Protein AF-A0AB39XM40-F1 (afdb_monomer_lite)

Organism: NCBI:txid3239388

Foldseek 3Di:
DDDPLPFPVVLVVLLVVLLVLLVVLLVVLLVLLVVLLVLLVVVVVVPDDDPDDDDDDDDDDPPDPVVVLVVLSVVLNVLSVVLNVVSVVLSVVLVVLVVPLDGDRSPPDQPPDDPDRDPDDDDPSNVSSVVSSVSSNCSSVVSVVSVVVSVVSVVVSVVSD

Structure (mmCIF, N/CA/C/O backbone):
data_AF-A0AB39XM40-F1
#
_entry.id   AF-A0AB39XM40-F1
#
loop_
_atom_site.group_PDB
_atom_site.id
_atom_site.type_symbol
_atom_site.label_atom_id
_atom_site.label_alt_id
_atom_site.label_comp_id
_atom_site.label_asym_id
_atom_site.label_entity_id
_atom_site.label_seq_id
_atom_site.pdbx_PDB_ins_code
_atom_site.Cartn_x
_atom_site.Cartn_y
_atom_site.Cartn_z
_atom_site.occupancy
_atom_site.B_iso_or_equiv
_atom_site.auth_seq_id
_atom_site.auth_comp_id
_atom_site.auth_asym_id
_atom_site.auth_atom_id
_atom_site.pdbx_PDB_model_num
ATOM 1 N N . MET A 1 1 ? -21.440 -3.122 47.755 1.00 33.41 1 MET A N 1
ATOM 2 C CA . MET A 1 1 ? -20.108 -3.340 47.146 1.00 33.41 1 MET A CA 1
ATOM 3 C C . MET A 1 1 ? -20.052 -2.590 45.824 1.00 33.41 1 MET A C 1
ATOM 5 O O . MET A 1 1 ? -20.840 -2.896 44.939 1.00 33.41 1 MET A O 1
ATOM 9 N N . HIS A 1 2 ? -19.188 -1.581 45.708 1.00 27.28 2 HIS A N 1
ATOM 10 C CA . HIS A 1 2 ? -18.978 -0.843 44.461 1.00 27.28 2 HIS A CA 1
ATOM 11 C C . HIS A 1 2 ? -17.917 -1.562 43.626 1.00 27.28 2 HIS A C 1
ATOM 13 O O . HIS A 1 2 ? -16.743 -1.572 43.990 1.00 27.28 2 HIS A O 1
ATOM 19 N N . PHE A 1 3 ? -18.319 -2.180 42.517 1.00 33.34 3 PHE A N 1
ATOM 20 C CA . PHE A 1 3 ? -17.365 -2.685 41.535 1.00 33.34 3 PHE A CA 1
ATOM 21 C C . PHE A 1 3 ? -16.766 -1.493 40.784 1.00 33.34 3 PHE A C 1
ATOM 23 O O . PHE A 1 3 ? -17.484 -0.722 40.148 1.00 33.34 3 PHE A O 1
ATOM 30 N N . ARG A 1 4 ? -15.441 -1.324 40.876 1.00 31.80 4 ARG A N 1
ATOM 31 C CA . ARG A 1 4 ? -14.680 -0.405 40.021 1.00 31.80 4 ARG A CA 1
ATOM 32 C C . ARG A 1 4 ? -14.834 -0.882 38.575 1.00 31.80 4 ARG A C 1
ATOM 34 O O . ARG A 1 4 ? -14.211 -1.859 38.174 1.00 31.80 4 ARG A O 1
ATOM 41 N N . THR A 1 5 ? -15.650 -0.188 37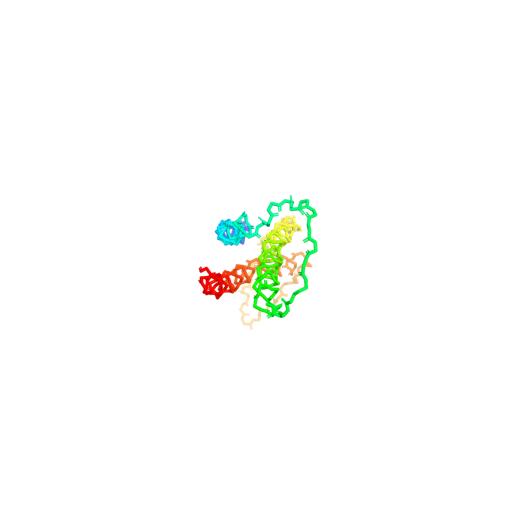.790 1.00 39.00 5 THR A N 1
ATOM 42 C CA . THR A 1 5 ? -15.700 -0.325 36.331 1.00 39.00 5 THR A CA 1
ATOM 43 C C . THR A 1 5 ? -14.340 0.056 35.751 1.00 39.00 5 THR A C 1
ATOM 45 O O . THR A 1 5 ? -14.027 1.240 35.609 1.00 39.00 5 THR A O 1
ATOM 48 N N . ILE A 1 6 ? -13.507 -0.941 35.445 1.00 39.56 6 ILE A N 1
ATOM 49 C CA . ILE A 1 6 ? -12.283 -0.742 34.669 1.00 39.56 6 ILE A CA 1
ATOM 50 C C . ILE A 1 6 ? -12.730 -0.319 33.268 1.00 39.56 6 ILE A C 1
ATOM 52 O O . ILE A 1 6 ? -13.414 -1.057 32.561 1.00 39.56 6 ILE A O 1
ATOM 56 N N . LYS A 1 7 ? -12.419 0.929 32.913 1.00 39.03 7 LYS A N 1
ATOM 57 C CA . LYS A 1 7 ? -12.774 1.538 31.630 1.00 39.03 7 LYS A CA 1
ATOM 58 C C . LYS A 1 7 ? -12.280 0.686 30.442 1.00 39.03 7 LYS A C 1
ATOM 60 O O . LYS A 1 7 ? -11.214 0.079 30.541 1.00 39.03 7 LYS A O 1
ATOM 65 N N . PRO A 1 8 ? -12.942 0.773 29.273 1.00 50.16 8 PRO A N 1
ATOM 66 C CA . PRO A 1 8 ? -12.514 0.196 27.984 1.00 50.16 8 PRO A CA 1
ATOM 67 C C . PRO A 1 8 ? -11.182 0.757 27.416 1.00 50.16 8 PRO A C 1
ATOM 69 O O . PRO A 1 8 ? -10.867 0.559 26.246 1.00 50.16 8 PRO A O 1
ATOM 72 N N . HIS A 1 9 ? -10.373 1.450 28.226 1.00 47.41 9 HIS A N 1
ATOM 73 C CA . HIS A 1 9 ? -9.170 2.178 27.803 1.00 47.41 9 HIS A CA 1
ATOM 74 C C . HIS A 1 9 ? -8.040 1.293 27.265 1.00 47.41 9 HIS A C 1
ATOM 76 O O . HIS A 1 9 ? -7.235 1.754 26.462 1.00 47.41 9 HIS A O 1
ATOM 82 N N . VAL A 1 10 ? -7.964 0.028 27.683 1.00 51.44 10 VAL A N 1
ATOM 83 C CA . VAL A 1 10 ? -6.869 -0.857 27.255 1.00 51.44 10 VAL A CA 1
ATOM 84 C C . VAL A 1 10 ? -7.042 -1.285 25.793 1.00 51.44 10 VAL A C 1
ATOM 86 O O . VAL A 1 10 ? -6.066 -1.287 25.046 1.00 51.44 10 VAL A O 1
ATOM 89 N N . MET A 1 11 ? -8.278 -1.556 25.346 1.00 53.25 11 MET A N 1
ATOM 90 C CA . MET A 1 11 ? -8.535 -1.840 23.927 1.00 53.25 11 MET A CA 1
ATOM 91 C C . MET A 1 11 ? -8.307 -0.599 23.058 1.00 53.25 11 MET A C 1
ATOM 93 O O . MET A 1 11 ? -7.693 -0.720 22.000 1.00 53.25 11 MET A O 1
ATOM 97 N N . SER A 1 12 ? -8.699 0.598 23.524 1.00 60.66 12 SER A N 1
ATOM 98 C CA . SER A 1 12 ? -8.460 1.833 22.763 1.00 60.66 12 SER A CA 1
ATOM 99 C C . SER A 1 12 ? -6.976 2.161 22.609 1.00 60.66 12 SER A C 1
ATOM 101 O O . SER A 1 12 ? -6.580 2.640 21.555 1.00 60.66 12 SER A O 1
ATOM 103 N N . ALA A 1 13 ? -6.147 1.888 23.622 1.00 64.50 13 ALA A N 1
ATOM 104 C CA . ALA A 1 13 ? -4.713 2.160 23.551 1.00 64.50 13 ALA A CA 1
ATOM 105 C C . ALA A 1 13 ? -4.004 1.260 22.526 1.00 64.50 13 ALA A C 1
ATOM 107 O O . ALA A 1 13 ? -3.303 1.767 21.658 1.00 64.50 13 ALA A O 1
ATOM 108 N N . SER A 1 14 ? -4.235 -0.059 22.574 1.00 68.06 14 SER A N 1
ATOM 109 C CA . SER A 1 14 ? -3.581 -0.996 21.645 1.00 68.06 14 SER A CA 1
ATOM 110 C C . SER A 1 14 ? -3.979 -0.773 20.183 1.00 68.06 14 SER A C 1
ATOM 112 O O . SER A 1 14 ? -3.121 -0.775 19.303 1.00 68.06 14 SER A O 1
ATOM 114 N N . ALA A 1 15 ? -5.261 -0.510 19.921 1.00 70.19 15 ALA A N 1
ATOM 115 C CA . ALA A 1 15 ? -5.747 -0.228 18.577 1.00 70.19 15 ALA A CA 1
ATOM 116 C C . ALA A 1 15 ? -5.224 1.116 18.046 1.00 70.19 15 ALA A C 1
ATOM 118 O O . ALA A 1 15 ? -4.850 1.203 16.877 1.00 70.19 15 ALA A O 1
ATOM 119 N N . GLN A 1 16 ? -5.112 2.134 18.908 1.00 77.69 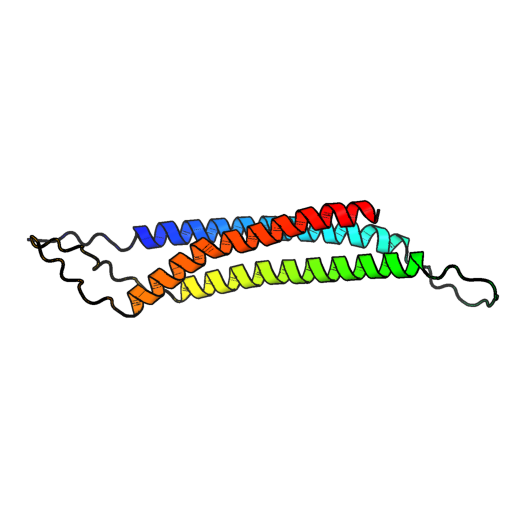16 GLN A N 1
ATOM 120 C CA . GLN A 1 16 ? -4.507 3.414 18.544 1.00 77.69 16 GLN A CA 1
ATOM 121 C C . GLN A 1 16 ? -3.023 3.258 18.185 1.00 77.69 16 GLN A C 1
ATOM 123 O O . GLN A 1 16 ? -2.586 3.823 17.187 1.00 77.69 16 GLN A O 1
ATOM 128 N N . THR A 1 17 ? -2.265 2.461 18.948 1.00 83.06 17 THR A N 1
ATOM 129 C CA . THR A 1 17 ? -0.857 2.154 18.642 1.00 83.06 17 THR A CA 1
ATOM 130 C C . THR A 1 17 ? -0.707 1.388 17.326 1.00 83.06 17 THR A C 1
ATOM 132 O O . THR A 1 17 ? 0.189 1.684 16.538 1.00 83.06 17 THR A O 1
ATOM 135 N N . ASN A 1 18 ? -1.592 0.426 17.049 1.00 84.62 18 ASN A N 1
ATOM 136 C CA . ASN A 1 18 ? -1.575 -0.310 15.783 1.00 84.62 18 ASN A CA 1
ATOM 137 C C . ASN A 1 18 ? -1.902 0.599 14.591 1.00 84.62 18 ASN A C 1
ATOM 139 O O . ASN A 1 18 ? -1.280 0.478 13.538 1.00 84.62 18 ASN A O 1
ATOM 143 N N . LEU A 1 19 ? -2.848 1.528 14.757 1.00 86.19 19 LEU A N 1
ATOM 144 C CA . LEU A 1 19 ? -3.200 2.490 13.717 1.00 86.19 19 LEU A CA 1
ATOM 145 C C . LEU A 1 19 ? -2.061 3.482 13.450 1.00 86.19 19 LEU A C 1
ATOM 147 O O . LEU A 1 19 ? -1.744 3.719 12.289 1.00 86.19 19 LEU A O 1
ATOM 151 N N . SER A 1 20 ? -1.413 4.017 14.490 1.00 87.81 20 SER A N 1
ATOM 152 C CA . SER A 1 20 ? -0.251 4.899 14.311 1.00 87.81 20 SER A CA 1
ATOM 153 C C . SER A 1 20 ? 0.919 4.168 13.653 1.00 87.81 20 SER A C 1
ATOM 155 O O . SER A 1 20 ? 1.542 4.695 12.738 1.00 87.81 20 SER A O 1
ATOM 157 N N . PHE A 1 21 ? 1.173 2.918 14.050 1.00 91.56 21 PHE A N 1
ATOM 158 C CA . PHE A 1 21 ? 2.191 2.093 13.403 1.00 91.56 21 PHE A CA 1
ATOM 159 C C . PHE A 1 21 ? 1.880 1.857 11.917 1.00 91.56 21 PHE A C 1
ATOM 161 O O . PHE A 1 21 ? 2.767 1.951 11.071 1.00 91.56 21 PHE A O 1
ATOM 168 N N . LEU A 1 22 ? 0.612 1.603 11.578 1.00 92.19 22 LEU A N 1
ATOM 169 C CA . LEU A 1 22 ? 0.174 1.482 10.189 1.00 92.19 22 LEU A CA 1
ATOM 170 C C . LEU A 1 22 ? 0.386 2.785 9.402 1.00 92.19 22 LEU A C 1
ATOM 172 O O . LEU A 1 22 ? 0.819 2.731 8.254 1.00 92.19 22 LEU A O 1
ATOM 176 N N . GLU A 1 23 ? 0.102 3.946 9.994 1.00 93.81 23 GLU A N 1
ATOM 177 C CA . GLU A 1 23 ? 0.348 5.248 9.359 1.00 93.81 23 GLU A CA 1
ATOM 178 C C . GLU A 1 23 ? 1.828 5.459 9.030 1.00 93.81 23 GLU A C 1
ATOM 180 O O . GLU A 1 23 ? 2.151 5.911 7.928 1.00 93.81 23 GLU A O 1
ATOM 185 N N . ASP A 1 24 ? 2.721 5.101 9.952 1.00 94.81 24 ASP A N 1
ATOM 186 C CA . ASP A 1 24 ? 4.163 5.212 9.743 1.00 94.81 24 ASP A CA 1
ATOM 187 C C . ASP A 1 24 ? 4.658 4.247 8.658 1.00 94.81 24 ASP A C 1
ATOM 189 O O . ASP A 1 24 ? 5.428 4.651 7.783 1.00 94.81 24 ASP A O 1
ATOM 193 N N . LEU A 1 25 ? 4.157 3.006 8.638 1.00 94.00 25 LEU A N 1
ATOM 194 C CA . LEU A 1 25 ? 4.458 2.045 7.572 1.00 94.00 25 LEU A CA 1
ATOM 195 C C . LEU A 1 25 ? 3.998 2.540 6.200 1.00 94.00 25 LEU A C 1
ATOM 197 O O . LEU A 1 25 ? 4.740 2.443 5.225 1.00 94.00 25 LEU A O 1
ATOM 201 N N . VAL A 1 26 ? 2.789 3.093 6.112 1.00 95.00 26 VAL A N 1
ATOM 202 C CA . VAL A 1 26 ? 2.254 3.629 4.855 1.00 95.00 26 VAL A CA 1
ATOM 203 C C . VAL A 1 26 ? 3.067 4.839 4.405 1.00 95.00 26 VAL A C 1
ATOM 205 O O . VAL A 1 26 ? 3.361 4.961 3.219 1.00 95.00 26 VAL A O 1
ATOM 208 N N . ARG A 1 27 ? 3.497 5.709 5.328 1.00 95.00 27 ARG A N 1
ATOM 209 C CA . ARG A 1 27 ? 4.394 6.830 5.004 1.00 95.00 27 ARG A CA 1
ATOM 210 C C . ARG A 1 27 ? 5.724 6.333 4.432 1.00 95.00 27 ARG A C 1
ATOM 212 O O . ARG A 1 27 ? 6.173 6.862 3.417 1.00 95.00 27 ARG A O 1
ATOM 219 N N . ALA A 1 28 ? 6.320 5.310 5.044 1.00 94.06 28 ALA A N 1
ATOM 220 C CA . ALA A 1 28 ? 7.549 4.695 4.551 1.00 94.06 28 ALA A CA 1
ATOM 221 C C . ALA A 1 28 ? 7.355 4.069 3.158 1.00 94.06 28 ALA A C 1
ATOM 223 O O . ALA A 1 28 ? 8.161 4.315 2.262 1.00 94.06 28 ALA A O 1
ATOM 224 N N . ALA A 1 29 ? 6.257 3.335 2.949 1.00 93.12 29 ALA A N 1
ATOM 225 C CA . ALA A 1 29 ? 5.916 2.737 1.660 1.00 93.12 29 ALA A CA 1
ATOM 226 C C . ALA A 1 29 ? 5.769 3.788 0.557 1.00 93.12 29 ALA A C 1
ATOM 228 O O . ALA A 1 29 ? 6.430 3.680 -0.471 1.00 93.12 29 ALA A O 1
ATOM 229 N N . ARG A 1 30 ? 5.005 4.857 0.807 1.00 93.94 30 ARG A N 1
ATOM 230 C CA . ARG A 1 30 ? 4.839 5.970 -0.140 1.00 93.94 30 ARG A CA 1
ATOM 231 C C . ARG A 1 30 ? 6.162 6.621 -0.516 1.00 93.94 30 ARG A C 1
ATOM 233 O O . ARG A 1 30 ? 6.425 6.854 -1.690 1.00 93.94 30 ARG A O 1
ATOM 240 N N . SER A 1 31 ? 7.010 6.893 0.478 1.00 95.38 31 SER A N 1
ATOM 241 C CA . SER A 1 31 ? 8.330 7.476 0.227 1.00 95.38 31 SER A CA 1
ATOM 242 C C . SER A 1 31 ? 9.189 6.568 -0.652 1.00 95.38 31 SER A C 1
ATOM 244 O O . SER A 1 31 ? 9.890 7.059 -1.533 1.00 95.38 31 SER A O 1
ATOM 246 N N . ARG A 1 32 ? 9.132 5.252 -0.426 1.00 93.25 32 ARG A N 1
ATOM 247 C CA . ARG A 1 32 ? 9.890 4.268 -1.201 1.00 93.25 32 ARG A CA 1
ATOM 248 C C . ARG A 1 32 ? 9.361 4.133 -2.629 1.00 93.25 32 ARG A C 1
ATOM 250 O O . ARG A 1 32 ? 10.147 4.171 -3.568 1.00 93.25 32 ARG A O 1
ATOM 257 N N . PHE A 1 33 ? 8.043 4.043 -2.805 1.00 93.00 33 PHE A N 1
ATOM 258 C CA . PHE A 1 33 ? 7.417 3.985 -4.128 1.00 93.00 33 PHE A CA 1
ATOM 259 C C . PHE A 1 33 ? 7.695 5.246 -4.945 1.00 93.00 33 PHE A C 1
ATOM 261 O O . PHE A 1 33 ? 8.046 5.136 -6.114 1.00 93.00 33 PHE A O 1
ATOM 268 N N . SER A 1 34 ? 7.622 6.429 -4.325 1.00 92.56 34 SER A N 1
ATOM 269 C CA . SER A 1 34 ? 7.984 7.691 -4.982 1.00 92.56 34 SER A CA 1
ATOM 270 C C . SER A 1 34 ? 9.432 7.673 -5.467 1.00 92.56 34 SER A C 1
ATOM 272 O O . SER A 1 34 ? 9.681 7.965 -6.629 1.00 92.56 34 SER A O 1
ATOM 274 N N . ALA A 1 35 ? 10.379 7.258 -4.618 1.00 92.62 35 ALA A N 1
ATOM 275 C CA . ALA A 1 35 ? 11.787 7.185 -5.003 1.00 92.62 35 ALA A CA 1
ATOM 276 C C . ALA A 1 35 ? 12.032 6.209 -6.170 1.00 92.62 35 ALA A C 1
ATOM 278 O O . ALA A 1 35 ? 12.884 6.460 -7.021 1.00 92.62 35 ALA A O 1
ATOM 279 N N . LEU A 1 36 ? 11.291 5.099 -6.226 1.00 91.31 36 LEU A N 1
ATOM 280 C CA . LEU A 1 36 ? 11.355 4.151 -7.339 1.00 91.31 36 LEU A CA 1
ATOM 281 C C . LEU A 1 36 ? 10.769 4.722 -8.633 1.00 91.31 36 LEU A C 1
ATOM 283 O O . LEU A 1 36 ? 11.358 4.549 -9.698 1.00 91.31 36 LEU A O 1
ATOM 287 N N . LEU A 1 37 ? 9.642 5.429 -8.543 1.00 91.12 37 LEU A N 1
ATOM 288 C CA . LEU A 1 37 ? 9.038 6.119 -9.682 1.00 91.12 37 LEU A CA 1
ATOM 289 C C . LEU A 1 37 ? 9.971 7.198 -10.242 1.00 91.12 37 LEU A C 1
ATOM 291 O O . LEU A 1 37 ? 10.148 7.274 -11.456 1.00 91.12 37 LEU A O 1
ATOM 295 N N . ASP A 1 38 ? 10.629 7.969 -9.376 1.00 89.31 38 ASP A N 1
ATOM 296 C CA . ASP A 1 38 ? 11.596 8.990 -9.792 1.00 89.31 38 ASP A CA 1
ATOM 297 C C . ASP A 1 38 ? 12.769 8.366 -10.572 1.00 89.31 38 ASP A C 1
ATOM 299 O O . ASP A 1 38 ? 13.167 8.871 -11.625 1.00 89.31 38 ASP A O 1
ATOM 303 N N . ARG A 1 39 ? 13.271 7.207 -10.117 1.00 87.56 39 ARG A N 1
ATOM 304 C CA . ARG A 1 39 ? 14.329 6.442 -10.807 1.00 87.56 39 ARG A CA 1
ATOM 305 C C . ARG A 1 39 ? 13.903 5.884 -12.163 1.00 87.56 39 ARG A C 1
ATOM 307 O O . ARG A 1 39 ? 14.760 5.708 -13.025 1.00 87.56 39 ARG A O 1
ATOM 314 N N . LEU A 1 40 ? 12.618 5.585 -12.351 1.00 85.00 40 LEU A N 1
ATOM 315 C CA . LEU A 1 40 ? 12.058 5.130 -13.629 1.00 85.00 40 LEU A CA 1
ATOM 316 C C . LEU A 1 40 ? 11.771 6.300 -14.586 1.00 85.00 40 LEU A C 1
ATOM 318 O O . LEU A 1 40 ? 11.877 6.144 -15.804 1.00 85.00 40 LEU A O 1
ATOM 322 N N . ALA A 1 41 ? 11.470 7.487 -14.056 1.00 78.62 41 ALA A N 1
ATOM 323 C CA . ALA A 1 41 ? 11.247 8.695 -14.848 1.00 78.62 41 ALA A CA 1
ATOM 324 C C . ALA A 1 41 ? 12.550 9.264 -15.450 1.00 78.62 41 ALA A C 1
ATOM 326 O O . ALA A 1 41 ? 12.548 9.783 -16.572 1.00 78.62 41 ALA A O 1
ATOM 327 N N . GLU A 1 42 ? 13.677 9.141 -14.741 1.00 67.44 42 GLU A N 1
ATOM 328 C CA . GLU A 1 42 ? 14.991 9.627 -15.186 1.00 67.44 42 GLU A CA 1
ATOM 329 C C . GLU A 1 42 ? 15.469 9.029 -16.539 1.00 67.44 42 GLU A C 1
ATOM 331 O O . GLU A 1 42 ? 15.873 9.800 -17.422 1.00 67.44 42 GLU A O 1
ATOM 336 N N . PRO A 1 43 ? 15.381 7.704 -16.790 1.00 58.16 43 PRO A N 1
ATOM 337 C CA . PRO A 1 43 ? 15.683 7.126 -18.100 1.00 58.16 43 PRO A CA 1
ATOM 338 C C . PRO A 1 43 ? 14.621 7.452 -19.166 1.00 58.16 43 PRO A C 1
ATOM 340 O O . PRO A 1 43 ? 14.987 7.662 -20.328 1.00 58.16 43 PRO A O 1
ATOM 343 N N . GLN A 1 44 ? 13.335 7.597 -18.807 1.00 54.88 44 GLN A N 1
ATOM 344 C CA . GLN A 1 44 ? 12.290 8.022 -19.754 1.00 54.88 44 GLN A CA 1
ATOM 345 C C . GLN A 1 44 ? 12.590 9.406 -20.353 1.00 54.88 44 GLN A C 1
ATOM 347 O O . GLN A 1 44 ? 12.525 9.572 -21.574 1.00 54.88 44 GLN A O 1
ATOM 352 N N . ALA A 1 45 ? 13.029 10.369 -19.536 1.00 53.50 45 ALA A N 1
ATOM 353 C CA . ALA A 1 45 ? 13.378 11.718 -19.989 1.00 53.50 45 ALA A CA 1
ATOM 354 C C . ALA A 1 45 ? 14.584 11.759 -20.950 1.00 53.50 45 ALA A C 1
ATOM 356 O O . ALA A 1 45 ? 14.649 12.625 -21.824 1.00 53.50 45 ALA A O 1
ATOM 357 N N . ARG A 1 46 ? 15.529 10.813 -20.833 1.00 51.75 46 ARG A N 1
ATOM 358 C CA . ARG A 1 46 ? 16.669 10.675 -21.764 1.00 51.75 46 ARG A CA 1
ATOM 359 C C . ARG A 1 46 ? 16.318 9.916 -23.042 1.00 51.75 46 ARG A C 1
ATOM 361 O O . ARG A 1 46 ? 16.989 10.091 -24.057 1.00 51.75 46 ARG A O 1
ATOM 368 N N . SER A 1 47 ? 15.288 9.075 -22.994 1.00 50.38 47 SER A N 1
ATOM 369 C CA . SER A 1 47 ? 14.850 8.247 -24.120 1.00 50.38 47 SER A CA 1
ATOM 370 C C . SER A 1 47 ? 13.820 8.920 -25.036 1.00 50.38 47 SER A C 1
ATOM 372 O O . SER A 1 47 ? 13.568 8.399 -26.123 1.00 50.38 47 SER A O 1
ATOM 374 N N . LEU A 1 48 ? 13.280 10.089 -24.659 1.00 44.31 48 LEU A N 1
ATOM 375 C CA . LEU A 1 48 ? 12.385 10.868 -25.516 1.00 44.31 48 LEU A CA 1
ATOM 376 C C . LEU A 1 48 ? 13.149 11.336 -26.772 1.00 44.31 48 LEU A C 1
ATOM 378 O O . LEU A 1 48 ? 14.047 12.182 -26.669 1.00 44.31 48 LEU A O 1
ATOM 382 N N . PRO A 1 49 ? 12.821 10.847 -27.981 1.00 43.66 49 PRO A N 1
ATOM 383 C CA . PRO A 1 49 ? 13.348 11.461 -29.180 1.00 43.66 49 PRO A CA 1
ATOM 384 C C . PRO A 1 49 ? 12.712 12.850 -29.276 1.00 43.66 49 PRO A C 1
ATOM 386 O O . PRO A 1 49 ? 11.487 12.985 -29.276 1.00 43.66 49 PRO A O 1
ATOM 389 N N . LYS A 1 50 ? 13.548 13.891 -29.384 1.00 45.09 50 LYS A N 1
ATOM 390 C CA . LYS A 1 50 ? 13.152 15.183 -29.973 1.00 45.09 50 LYS A CA 1
ATOM 391 C C . LYS A 1 50 ? 12.220 14.917 -31.165 1.00 45.09 50 LYS A C 1
ATOM 393 O O . LYS A 1 50 ? 12.532 14.004 -31.935 1.00 45.09 50 LYS A O 1
ATOM 398 N N . PRO A 1 51 ? 11.141 15.693 -31.376 1.00 45.84 51 PRO A N 1
ATOM 399 C CA . PRO A 1 51 ? 10.303 15.512 -32.552 1.00 45.84 51 PRO A CA 1
ATOM 400 C C . PRO A 1 51 ? 11.166 15.770 -33.794 1.00 45.84 51 PRO A C 1
ATOM 402 O O . PRO A 1 51 ? 11.501 16.908 -34.119 1.00 45.84 51 PRO A O 1
ATOM 405 N N . LEU A 1 52 ? 11.596 14.691 -34.447 1.00 44.84 52 LEU A N 1
ATOM 406 C CA . LEU A 1 52 ? 12.291 14.743 -35.721 1.00 44.84 52 LEU A CA 1
ATOM 407 C C . LEU A 1 52 ? 11.220 14.945 -36.783 1.00 44.84 52 LEU A C 1
ATOM 409 O O . LEU A 1 52 ? 10.533 14.009 -37.190 1.00 44.84 52 LEU A O 1
ATOM 413 N N . GLY A 1 53 ? 11.086 16.202 -37.201 1.00 43.41 53 GLY A N 1
ATOM 414 C CA . GLY A 1 53 ? 10.537 16.520 -38.507 1.00 43.41 53 GLY A CA 1
ATOM 415 C C . GLY A 1 53 ? 11.225 15.660 -39.569 1.00 43.41 53 GLY A C 1
ATOM 416 O O . GLY A 1 53 ? 12.444 15.511 -39.559 1.00 43.41 53 GLY A O 1
ATOM 417 N N . GLU A 1 54 ? 10.396 15.049 -40.410 1.00 49.66 54 GLU A N 1
ATOM 418 C CA . GLU A 1 54 ? 10.688 14.448 -41.712 1.00 49.66 54 GLU A CA 1
ATOM 419 C C . GLU A 1 54 ? 12.146 14.059 -42.016 1.00 49.66 54 GLU A C 1
ATOM 421 O O . GLU A 1 54 ? 12.973 14.902 -42.357 1.00 49.66 54 GLU A O 1
ATOM 426 N N . ARG A 1 55 ? 12.403 12.748 -42.132 1.00 42.50 55 ARG A N 1
ATOM 427 C CA . ARG A 1 55 ? 12.902 12.166 -43.395 1.00 42.50 55 ARG A CA 1
ATOM 428 C C . ARG A 1 55 ? 12.919 10.638 -43.365 1.00 42.50 55 ARG A C 1
ATOM 430 O O . ARG A 1 55 ? 13.477 10.009 -42.474 1.00 42.50 55 ARG A O 1
ATOM 437 N N . ARG A 1 56 ? 12.316 10.063 -44.409 1.00 54.25 56 ARG A N 1
ATOM 438 C CA . ARG A 1 56 ? 12.411 8.655 -44.816 1.00 54.25 56 ARG A CA 1
ATOM 439 C C . ARG A 1 56 ? 13.875 8.210 -44.931 1.00 54.25 56 ARG A C 1
ATOM 441 O O . ARG A 1 56 ? 14.630 8.853 -45.652 1.00 54.25 56 ARG A O 1
ATOM 448 N N . SER A 1 57 ? 14.208 7.036 -44.397 1.00 39.88 57 SER A N 1
ATOM 449 C CA . SER A 1 57 ? 15.020 6.049 -45.119 1.00 39.88 57 SER A CA 1
ATOM 450 C C . SER A 1 57 ? 14.847 4.659 -44.508 1.00 39.88 57 SER A C 1
ATOM 452 O O . SER A 1 57 ? 14.843 4.479 -43.295 1.00 39.88 57 SER A O 1
ATOM 454 N N . ARG A 1 58 ? 14.663 3.699 -45.404 1.00 57.56 58 ARG A N 1
ATOM 455 C CA . ARG A 1 58 ? 14.513 2.260 -45.216 1.00 57.56 58 ARG A CA 1
ATOM 456 C C . ARG A 1 58 ? 15.884 1.665 -44.877 1.00 57.56 58 ARG A C 1
ATOM 458 O O . ARG A 1 58 ? 16.773 1.828 -45.698 1.00 57.56 58 ARG A O 1
ATOM 465 N N . ASP A 1 59 ? 16.047 1.018 -43.719 1.00 36.72 59 ASP A N 1
ATOM 466 C CA . ASP A 1 59 ? 16.656 -0.322 -43.620 1.00 36.72 59 ASP A CA 1
ATOM 467 C C . ASP A 1 59 ? 16.749 -0.882 -42.183 1.00 36.72 59 ASP A C 1
ATOM 469 O O . ASP A 1 59 ? 17.149 -0.202 -41.244 1.00 36.72 59 ASP A O 1
ATOM 473 N N . ILE A 1 60 ? 16.385 -2.168 -42.094 1.00 43.62 60 ILE A N 1
ATOM 474 C CA . ILE A 1 60 ? 16.866 -3.241 -41.202 1.00 43.62 60 ILE A CA 1
ATOM 475 C C . ILE A 1 60 ? 16.680 -3.057 -39.676 1.00 43.62 60 ILE A C 1
ATOM 477 O O . ILE A 1 60 ? 17.486 -2.455 -38.979 1.00 43.62 60 ILE A O 1
ATOM 481 N N . ASN A 1 61 ? 15.616 -3.691 -39.161 1.00 51.16 61 ASN A N 1
ATOM 482 C CA . ASN A 1 61 ? 15.394 -4.158 -37.780 1.00 51.16 61 ASN A CA 1
ATOM 483 C C . ASN A 1 61 ? 16.381 -3.693 -36.678 1.00 51.16 61 ASN A C 1
ATOM 485 O O . ASN A 1 61 ? 17.375 -4.369 -36.415 1.00 51.16 61 ASN A O 1
ATOM 489 N N . PRO A 1 62 ? 15.995 -2.683 -35.874 1.00 45.44 62 PRO A N 1
ATOM 490 C CA . PRO A 1 62 ? 16.504 -2.484 -34.516 1.00 45.44 62 PRO A CA 1
ATOM 491 C C . PRO A 1 62 ? 15.403 -2.690 -33.446 1.00 45.44 62 PRO A C 1
ATOM 493 O O . PRO A 1 62 ? 15.466 -2.136 -32.349 1.00 45.44 62 PRO A O 1
ATOM 496 N N . GLY A 1 63 ? 14.349 -3.448 -33.778 1.00 44.88 63 GLY A N 1
ATOM 497 C CA . GLY A 1 63 ? 13.020 -3.310 -33.173 1.00 44.88 63 GLY A CA 1
ATOM 498 C C . GLY A 1 63 ? 12.737 -3.972 -31.819 1.00 44.88 63 GLY A C 1
ATOM 499 O O . GLY A 1 63 ? 11.763 -3.568 -31.198 1.00 44.88 63 GLY A O 1
ATOM 500 N N . SER A 1 64 ? 13.514 -4.936 -31.309 1.00 52.66 64 SER A N 1
ATOM 501 C CA . SER A 1 64 ? 13.046 -5.720 -30.142 1.00 52.66 64 SER A CA 1
ATOM 502 C C . SER A 1 64 ? 13.496 -5.200 -28.771 1.00 52.66 64 SER A C 1
ATOM 504 O O . SER A 1 64 ? 12.702 -5.198 -27.835 1.00 52.66 64 SER A O 1
ATOM 506 N N . ARG A 1 65 ? 14.737 -4.713 -28.618 1.00 52.44 65 ARG A N 1
ATOM 507 C CA . ARG A 1 65 ? 15.262 -4.333 -27.287 1.00 52.44 65 ARG A CA 1
ATOM 508 C C . ARG A 1 65 ? 14.740 -2.997 -26.760 1.00 52.44 65 ARG A C 1
ATOM 510 O O . ARG A 1 65 ? 14.443 -2.898 -25.578 1.00 52.44 65 ARG A O 1
ATOM 517 N N . LYS A 1 66 ? 14.609 -1.978 -27.616 1.00 53.19 66 LYS A N 1
ATOM 518 C CA . LYS A 1 66 ? 14.143 -0.644 -27.186 1.00 53.19 66 LYS A CA 1
ATOM 519 C C . LYS A 1 66 ? 12.650 -0.620 -26.846 1.00 53.19 66 LYS A C 1
ATOM 521 O O . LYS A 1 66 ? 12.274 0.031 -25.881 1.00 53.19 66 LYS A O 1
ATOM 526 N N . HIS A 1 67 ? 11.829 -1.370 -27.587 1.00 56.09 67 HIS A N 1
ATOM 527 C CA . HIS A 1 67 ? 10.408 -1.536 -27.265 1.00 56.09 67 HIS A CA 1
ATOM 528 C C . HIS A 1 67 ? 10.203 -2.396 -26.008 1.00 56.09 67 HIS A C 1
ATOM 530 O O . HIS A 1 67 ? 9.313 -2.100 -25.223 1.00 56.09 67 HIS A O 1
ATOM 536 N N . GLY A 1 68 ? 11.056 -3.405 -25.774 1.00 64.19 68 GLY A N 1
ATOM 537 C CA . GLY A 1 68 ? 11.010 -4.215 -24.551 1.00 64.19 68 GLY A CA 1
ATOM 538 C C . GLY A 1 68 ? 11.376 -3.435 -23.283 1.00 64.19 68 GLY A C 1
ATOM 539 O O . GLY A 1 68 ? 10.708 -3.591 -22.269 1.00 64.19 68 GLY A O 1
ATOM 540 N N . LEU A 1 69 ? 12.391 -2.564 -23.345 1.00 71.25 69 LEU A N 1
ATOM 541 C CA . LEU A 1 69 ? 12.805 -1.752 -22.194 1.00 71.25 69 LEU A CA 1
ATOM 542 C C . LEU A 1 69 ? 11.760 -0.683 -21.839 1.00 71.25 69 LEU A C 1
ATOM 544 O O . LEU A 1 69 ? 11.413 -0.543 -20.674 1.00 71.25 69 LEU A O 1
ATOM 548 N N . ALA A 1 70 ? 11.215 0.018 -22.843 1.00 72.19 70 ALA A N 1
ATOM 549 C CA . ALA A 1 70 ? 10.137 0.985 -22.631 1.00 72.19 70 ALA A CA 1
ATOM 550 C C . ALA A 1 70 ? 8.882 0.322 -22.035 1.00 72.19 70 ALA A C 1
ATOM 552 O O . ALA A 1 70 ? 8.338 0.833 -21.060 1.00 72.19 70 ALA A O 1
ATOM 553 N N . GLY A 1 71 ? 8.490 -0.851 -22.553 1.00 78.12 71 GLY A N 1
ATOM 554 C CA . GLY A 1 71 ? 7.387 -1.635 -21.991 1.00 78.12 71 GLY A CA 1
ATOM 555 C C . GLY A 1 71 ? 7.645 -2.073 -20.546 1.00 78.12 71 GLY A C 1
ATOM 556 O O . GLY A 1 71 ? 6.781 -1.902 -19.695 1.00 78.12 71 GLY A O 1
ATOM 557 N N . ALA A 1 72 ? 8.858 -2.538 -20.225 1.00 82.00 72 ALA A N 1
ATOM 558 C CA . ALA A 1 72 ? 9.217 -2.918 -18.856 1.00 82.00 72 ALA A CA 1
ATOM 559 C C . ALA A 1 72 ? 9.177 -1.726 -17.879 1.00 82.00 72 ALA A C 1
ATOM 561 O O . ALA A 1 72 ? 8.722 -1.868 -16.745 1.00 82.00 72 ALA A O 1
ATOM 562 N N . THR A 1 73 ? 9.614 -0.535 -18.305 1.00 85.00 73 THR A N 1
ATOM 563 C CA . THR A 1 73 ? 9.506 0.695 -17.502 1.00 85.00 73 THR A CA 1
ATOM 564 C C . THR A 1 73 ? 8.045 1.093 -17.258 1.00 85.00 73 THR A C 1
ATOM 566 O O . THR A 1 73 ? 7.695 1.482 -16.141 1.00 85.00 73 THR A O 1
ATOM 569 N N . GLU A 1 74 ? 7.186 0.987 -18.276 1.00 85.88 74 GLU A N 1
ATOM 570 C CA . GLU A 1 74 ? 5.746 1.253 -18.159 1.00 85.88 74 GLU A CA 1
ATOM 571 C C . GLU A 1 74 ? 5.065 0.265 -17.203 1.00 85.88 74 GLU A C 1
ATOM 573 O O . GLU A 1 74 ? 4.326 0.690 -16.311 1.00 85.88 74 GLU A O 1
ATOM 578 N N . ASP A 1 75 ? 5.383 -1.027 -17.311 1.00 88.88 75 ASP A N 1
ATOM 579 C CA . ASP A 1 75 ? 4.854 -2.075 -16.434 1.00 88.88 75 ASP A CA 1
ATOM 580 C C . ASP A 1 75 ? 5.266 -1.854 -14.972 1.00 88.88 75 ASP A C 1
ATOM 582 O O . ASP A 1 75 ? 4.421 -1.887 -14.075 1.00 88.88 75 ASP A O 1
ATOM 586 N N . LEU A 1 76 ? 6.543 -1.556 -14.704 1.00 90.50 76 LEU A N 1
ATOM 587 C CA . LEU A 1 76 ? 7.012 -1.257 -13.345 1.00 90.50 76 LEU A CA 1
ATOM 588 C C . LEU A 1 76 ? 6.351 0.003 -12.772 1.00 90.50 76 LEU A C 1
ATOM 590 O O . LEU A 1 76 ? 5.980 0.027 -11.597 1.00 90.50 76 LEU A O 1
ATOM 594 N N . THR A 1 77 ? 6.144 1.028 -13.600 1.00 91.19 77 THR A N 1
ATOM 595 C CA . THR A 1 77 ? 5.416 2.245 -13.209 1.00 91.19 77 THR A CA 1
ATOM 596 C C . THR A 1 77 ? 3.960 1.921 -12.851 1.00 91.19 77 THR A C 1
ATOM 598 O O . THR A 1 77 ? 3.450 2.374 -11.821 1.00 91.19 77 THR A O 1
ATOM 601 N N . ALA A 1 78 ? 3.286 1.090 -13.650 1.00 92.81 78 ALA A N 1
ATOM 602 C CA . ALA A 1 78 ? 1.927 0.632 -13.366 1.00 92.81 78 ALA A CA 1
ATOM 603 C C . ALA A 1 78 ? 1.857 -0.188 -12.065 1.00 92.81 78 ALA A C 1
ATOM 605 O O . ALA A 1 78 ? 0.968 0.026 -11.241 1.00 92.81 78 ALA A O 1
ATOM 606 N N . ILE A 1 79 ? 2.822 -1.078 -11.824 1.00 92.94 79 ILE A N 1
ATOM 607 C CA . ILE A 1 79 ? 2.883 -1.870 -10.589 1.00 92.94 79 ILE A CA 1
ATOM 608 C C . ILE A 1 79 ? 3.055 -0.956 -9.370 1.00 92.94 79 ILE A C 1
ATOM 610 O O . ILE A 1 79 ? 2.282 -1.056 -8.416 1.00 92.94 79 ILE A O 1
ATOM 614 N N . LEU A 1 80 ? 4.015 -0.027 -9.402 1.00 92.81 80 LEU A N 1
ATOM 615 C CA . LEU A 1 80 ? 4.280 0.886 -8.285 1.00 92.81 80 LEU A CA 1
ATOM 616 C C . LEU A 1 80 ? 3.088 1.802 -7.986 1.00 92.81 80 LEU A C 1
ATOM 618 O O . LEU A 1 80 ? 2.758 2.015 -6.820 1.00 92.81 80 LEU A O 1
ATOM 622 N N . THR A 1 81 ? 2.401 2.300 -9.016 1.00 93.38 81 THR A N 1
ATOM 623 C CA . THR A 1 81 ? 1.190 3.121 -8.836 1.00 93.38 81 THR A CA 1
ATOM 624 C C . THR A 1 81 ? 0.034 2.327 -8.225 1.00 93.38 81 THR A C 1
ATOM 626 O O . THR A 1 81 ? -0.669 2.837 -7.348 1.00 93.38 81 THR A O 1
ATOM 629 N N . VAL A 1 82 ? -0.149 1.060 -8.615 1.00 95.94 82 VAL A N 1
ATOM 630 C CA . VAL A 1 82 ? -1.134 0.169 -7.982 1.00 95.94 82 VAL A CA 1
ATOM 631 C C . VAL A 1 82 ? -0.766 -0.099 -6.523 1.00 95.94 82 VAL A C 1
ATOM 633 O O . VAL A 1 82 ? -1.631 -0.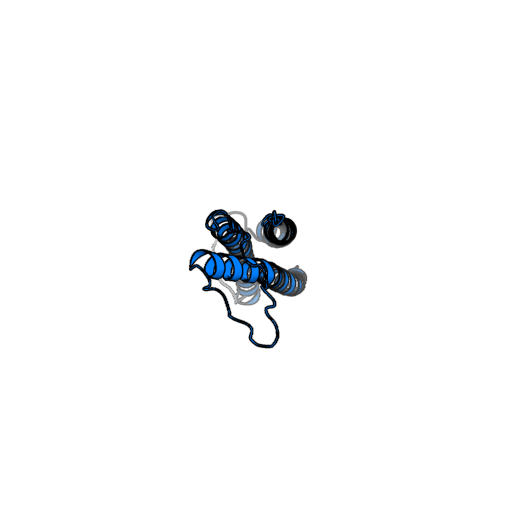002 -5.653 1.00 95.94 82 VAL A O 1
ATOM 636 N N . MET A 1 83 ? 0.504 -0.377 -6.225 1.00 95.62 83 MET A N 1
ATOM 637 C CA . MET A 1 83 ? 0.966 -0.612 -4.854 1.00 95.62 83 MET A CA 1
ATOM 638 C C . MET A 1 83 ? 0.786 0.621 -3.957 1.00 95.62 83 MET A C 1
ATOM 640 O O . MET A 1 83 ? 0.322 0.482 -2.822 1.00 95.62 83 MET A O 1
ATOM 644 N N . ASP A 1 84 ? 1.079 1.821 -4.467 1.00 94.31 84 ASP A N 1
ATOM 645 C CA . ASP A 1 84 ? 0.854 3.087 -3.757 1.00 94.31 84 ASP A CA 1
ATOM 646 C C . ASP A 1 84 ? -0.630 3.305 -3.424 1.00 94.31 84 ASP A C 1
ATOM 648 O O . ASP A 1 84 ? -1.008 3.635 -2.290 1.00 94.31 84 ASP A O 1
ATOM 652 N N . ARG A 1 85 ? -1.505 3.020 -4.391 1.00 95.25 85 ARG A N 1
ATOM 653 C CA . ARG A 1 85 ? -2.950 3.059 -4.177 1.00 95.25 85 ARG A CA 1
ATOM 654 C C . ARG A 1 85 ? -3.390 2.041 -3.123 1.00 95.25 85 ARG A C 1
ATOM 656 O O . ARG A 1 85 ? -4.150 2.400 -2.223 1.00 95.25 85 ARG A O 1
ATOM 663 N N . MET A 1 86 ? -2.890 0.807 -3.192 1.00 95.88 86 MET A N 1
ATOM 664 C CA . MET A 1 86 ? -3.233 -0.261 -2.246 1.00 95.88 86 MET A CA 1
ATOM 665 C C . MET A 1 86 ? -2.864 0.103 -0.806 1.00 95.88 86 MET A C 1
ATOM 667 O O . MET A 1 86 ? -3.691 -0.064 0.091 1.00 95.88 86 MET A O 1
ATOM 671 N N . VAL A 1 87 ? -1.666 0.650 -0.553 1.00 94.62 87 VAL A N 1
ATOM 672 C CA . VAL A 1 87 ? -1.299 1.079 0.813 1.00 94.62 87 VAL A CA 1
ATOM 673 C C . VAL A 1 87 ? -2.190 2.223 1.311 1.00 94.62 87 VAL A C 1
ATOM 675 O O . VAL A 1 87 ? -2.530 2.270 2.495 1.00 94.62 87 VAL A O 1
ATOM 678 N N . GLY A 1 88 ? -2.625 3.114 0.413 1.00 92.06 88 GLY A N 1
ATOM 679 C CA . GLY A 1 88 ? -3.583 4.175 0.724 1.00 92.06 88 GLY A CA 1
ATOM 680 C C . GLY A 1 88 ? -4.971 3.646 1.099 1.00 92.06 88 GLY A C 1
ATOM 681 O O . GLY A 1 88 ? -5.542 4.074 2.104 1.00 92.06 88 GLY A O 1
ATOM 682 N N . GLU A 1 89 ? -5.497 2.696 0.326 1.00 94.94 89 GLU A N 1
ATOM 683 C CA . GLU A 1 89 ? -6.800 2.067 0.571 1.00 94.94 89 GLU A CA 1
ATOM 684 C C . GLU A 1 89 ? -6.800 1.254 1.875 1.00 94.94 89 GLU A C 1
ATOM 686 O O . GLU A 1 89 ? -7.728 1.386 2.674 1.00 94.94 89 GLU A O 1
ATOM 691 N N . LEU A 1 90 ? -5.725 0.510 2.162 1.00 93.19 90 LEU A N 1
ATOM 692 C CA . LEU A 1 90 ? -5.569 -0.227 3.422 1.00 93.19 90 LEU A CA 1
ATOM 693 C C . LEU A 1 90 ? -5.592 0.697 4.647 1.00 93.19 90 LEU A C 1
ATOM 695 O O . LEU A 1 90 ? -6.206 0.366 5.670 1.00 93.19 90 LEU A O 1
ATOM 699 N N . LEU A 1 91 ? -4.946 1.865 4.557 1.00 93.19 91 LEU A N 1
ATOM 700 C CA . LEU A 1 91 ? -4.977 2.859 5.627 1.00 93.19 91 LEU A CA 1
ATOM 701 C C . LEU A 1 91 ? -6.373 3.462 5.794 1.00 93.19 91 LEU A C 1
ATOM 703 O O . LEU A 1 91 ? -6.861 3.582 6.920 1.00 93.19 91 LEU A O 1
ATOM 707 N N . LEU A 1 92 ? -7.014 3.842 4.687 1.00 92.31 92 LEU A N 1
ATOM 708 C CA . LEU A 1 92 ? -8.350 4.430 4.700 1.00 92.31 92 LEU A CA 1
ATOM 709 C C . LEU A 1 92 ? -9.371 3.470 5.313 1.00 92.31 92 LEU A C 1
ATOM 711 O O . LEU A 1 92 ? -10.111 3.853 6.220 1.00 92.31 92 LEU A O 1
ATOM 715 N N . GLU A 1 93 ? -9.370 2.215 4.873 1.00 89.75 93 GLU A N 1
ATOM 716 C CA . GLU A 1 93 ? -10.269 1.187 5.385 1.00 89.75 93 GLU A CA 1
ATOM 717 C C . GLU A 1 93 ? -10.024 0.909 6.873 1.00 89.75 93 GLU A C 1
ATOM 719 O O . GLU A 1 93 ? -10.972 0.734 7.642 1.00 89.75 93 GLU A O 1
ATOM 724 N N . SER A 1 94 ? -8.762 0.926 7.308 1.00 86.56 94 SER A N 1
ATOM 725 C CA . SER A 1 94 ? -8.396 0.766 8.718 1.00 86.56 94 SER A CA 1
ATOM 726 C C . SER A 1 94 ? -8.910 1.925 9.577 1.00 86.56 94 SER A C 1
ATOM 728 O O . SER A 1 94 ? -9.485 1.693 10.642 1.00 86.56 94 SER A O 1
ATOM 730 N N . LYS A 1 95 ? -8.793 3.170 9.093 1.00 87.25 95 LYS A N 1
ATOM 731 C CA . LYS A 1 95 ? -9.339 4.363 9.763 1.00 87.25 95 LYS A CA 1
ATOM 732 C C . LYS A 1 95 ? -10.862 4.339 9.842 1.00 87.25 95 LYS A C 1
ATOM 734 O O . LYS A 1 95 ? -11.417 4.620 10.900 1.00 87.25 95 LYS A O 1
ATOM 739 N N . GLN A 1 96 ? -11.537 3.985 8.749 1.00 85.50 96 GLN A N 1
ATOM 740 C CA . GLN A 1 96 ? -12.998 3.876 8.711 1.00 85.50 96 GLN A CA 1
ATOM 741 C C . GLN A 1 96 ? -13.502 2.757 9.627 1.00 85.50 96 GLN A C 1
ATOM 743 O O . GLN A 1 96 ? -14.438 2.964 10.396 1.00 85.50 96 GLN A O 1
ATOM 748 N N . SER A 1 97 ? -12.84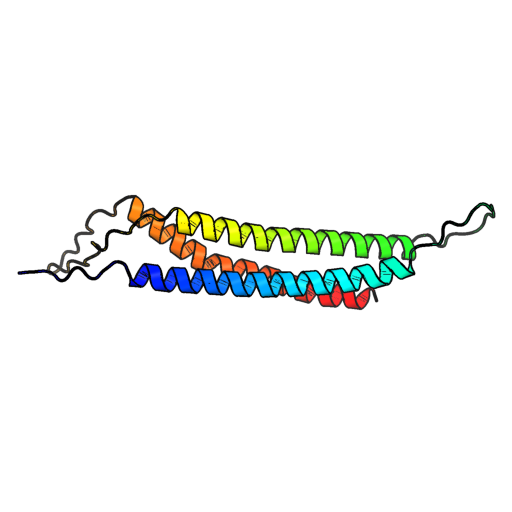0 1.596 9.599 1.00 80.69 97 SER A N 1
ATOM 749 C CA . SER A 1 97 ? -13.148 0.474 10.488 1.00 80.69 97 SER A CA 1
ATOM 750 C C . SER A 1 97 ? -13.013 0.899 11.947 1.00 80.69 97 SER A C 1
ATOM 752 O O . SER A 1 97 ? -13.925 0.659 12.733 1.00 80.69 97 SER A O 1
ATOM 754 N N . TRP A 1 98 ? -11.934 1.602 12.299 1.00 78.69 98 TRP A N 1
ATOM 755 C CA . TRP A 1 98 ? -11.738 2.130 13.647 1.00 78.69 98 TRP A CA 1
ATOM 756 C C . TRP A 1 98 ? -12.811 3.147 14.050 1.00 78.69 98 TRP A C 1
ATOM 758 O O . TRP A 1 98 ? -13.404 3.015 15.116 1.00 78.69 98 TRP A O 1
ATOM 768 N N . ALA A 1 99 ? -13.130 4.107 13.179 1.00 75.38 99 ALA A N 1
ATOM 769 C CA . ALA A 1 99 ? -14.165 5.109 13.433 1.00 75.38 99 ALA A CA 1
ATOM 770 C C . ALA A 1 99 ? -15.573 4.499 13.584 1.00 75.38 99 ALA A C 1
ATOM 772 O O . ALA A 1 99 ? -16.415 5.057 14.285 1.00 75.38 99 ALA A O 1
ATOM 773 N N . SER A 1 100 ? -15.829 3.349 12.949 1.00 70.88 100 SER A N 1
ATOM 774 C CA . SER A 1 100 ? -17.101 2.623 13.059 1.00 70.88 100 SER A CA 1
ATOM 775 C C . SER A 1 100 ? -17.286 1.901 14.401 1.00 70.88 100 SER A C 1
ATOM 777 O O . SER A 1 100 ? -18.413 1.561 14.773 1.00 70.88 100 SER A O 1
ATOM 779 N N . VAL A 1 101 ? -16.201 1.674 15.154 1.00 66.12 101 VAL A N 1
ATOM 780 C CA . VAL A 1 101 ? -16.270 1.092 16.497 1.00 66.12 101 VAL A CA 1
ATOM 781 C C . VAL A 1 101 ? -16.744 2.172 17.469 1.00 66.12 101 VAL A C 1
ATOM 783 O O . VAL A 1 101 ? -15.987 3.043 17.887 1.00 66.12 101 VAL A O 1
ATOM 786 N N . GLY A 1 102 ? -18.026 2.115 17.840 1.00 55.88 102 GLY A N 1
ATOM 787 C CA . GLY A 1 102 ? -18.583 2.945 18.911 1.00 55.88 102 GLY A CA 1
ATOM 788 C C . GLY A 1 102 ? -17.977 2.633 20.290 1.00 55.88 102 GLY A C 1
ATOM 789 O O . GLY A 1 102 ? -17.146 1.739 20.445 1.00 55.88 102 GLY A O 1
ATOM 790 N N . TYR A 1 103 ? -18.426 3.343 21.331 1.00 50.00 103 TYR A N 1
ATOM 791 C CA . TYR A 1 103 ? -17.971 3.118 22.711 1.00 50.00 103 TYR A CA 1
ATOM 792 C C . TYR A 1 103 ? -18.170 1.650 23.140 1.00 50.00 103 TYR A C 1
ATOM 794 O O . TYR A 1 103 ? -19.299 1.187 23.318 1.00 50.00 103 TYR A O 1
ATOM 802 N N . VAL A 1 104 ? -17.068 0.919 23.333 1.00 51.41 104 VAL A N 1
ATOM 803 C CA . VAL A 1 104 ? -17.087 -0.458 23.845 1.00 51.41 104 VAL A CA 1
ATOM 804 C C . VAL A 1 104 ? -17.529 -0.426 25.308 1.00 51.41 104 VAL A C 1
ATOM 806 O O . VAL A 1 104 ? -16.908 0.230 26.146 1.00 51.41 104 VAL A O 1
ATOM 809 N N . SER A 1 105 ? -18.615 -1.124 25.642 1.00 41.88 105 SER A N 1
ATOM 810 C CA . SER A 1 105 ? -19.036 -1.278 27.035 1.00 41.88 105 SER A CA 1
ATOM 811 C C . SER A 1 105 ? -18.019 -2.169 27.748 1.00 41.88 105 SER A C 1
ATOM 813 O O . SER A 1 105 ? -17.894 -3.347 27.434 1.00 41.88 105 SER A O 1
ATOM 815 N N . GLY A 1 106 ? -17.296 -1.624 28.731 1.00 44.88 106 GLY A N 1
ATOM 816 C CA . GLY A 1 106 ? -16.293 -2.342 29.538 1.00 44.88 106 GLY A CA 1
ATOM 817 C C . GLY A 1 106 ? -16.846 -3.469 30.429 1.00 44.88 106 GLY A C 1
ATOM 818 O O . GLY A 1 106 ? -16.187 -3.883 31.378 1.00 44.88 106 GLY A O 1
ATOM 819 N N . ASN A 1 107 ? -18.046 -3.983 30.156 1.00 40.47 107 ASN A N 1
ATOM 820 C CA . ASN A 1 107 ? -18.724 -4.989 30.973 1.00 40.47 107 ASN A CA 1
ATOM 821 C C . ASN A 1 107 ? -18.221 -6.424 30.742 1.00 40.47 107 ASN A C 1
ATOM 823 O O . ASN A 1 107 ? -18.882 -7.376 31.152 1.00 40.47 107 ASN A O 1
ATOM 827 N N . VAL A 1 108 ? -17.025 -6.613 30.177 1.00 46.53 108 VAL A N 1
ATOM 828 C CA . VAL A 1 108 ? -16.338 -7.912 30.217 1.00 46.53 108 VAL A CA 1
ATOM 829 C C . VAL A 1 108 ? -15.643 -8.056 31.572 1.00 46.53 108 VAL A C 1
ATOM 831 O O . VAL A 1 108 ? -14.421 -8.080 31.681 1.00 46.53 108 VAL A O 1
ATOM 834 N N . HIS A 1 109 ? -16.430 -8.163 32.642 1.00 43.81 109 HIS A N 1
ATOM 835 C CA . HIS A 1 109 ? -15.930 -8.866 33.814 1.00 43.81 109 HIS A CA 1
ATOM 836 C C . HIS A 1 109 ? -15.958 -10.353 33.448 1.00 43.81 109 HIS A C 1
ATOM 838 O O . HIS A 1 109 ? -17.026 -10.918 33.212 1.00 43.81 109 HIS A O 1
ATOM 844 N N . LYS A 1 110 ? -14.794 -11.013 33.407 1.00 42.03 110 LYS A N 1
ATOM 845 C CA . LYS A 1 110 ? -14.744 -12.455 33.678 1.00 42.03 110 LYS A CA 1
ATOM 846 C C . LYS A 1 110 ? -15.307 -12.624 35.087 1.00 42.03 110 LYS A C 1
ATOM 848 O O . LYS A 1 110 ? -14.575 -12.477 36.061 1.00 42.03 110 LYS A O 1
ATOM 853 N N . VAL A 1 111 ? -16.606 -12.864 35.214 1.00 40.44 111 VAL A N 1
ATOM 854 C CA . VAL A 1 111 ? -17.175 -13.194 36.515 1.00 40.44 111 VAL A CA 1
ATOM 855 C C . VAL A 1 111 ? -16.856 -14.662 36.763 1.00 40.44 111 VAL A C 1
ATOM 857 O O . VAL A 1 111 ? -17.532 -15.560 36.268 1.00 40.44 111 VAL A O 1
ATOM 860 N N . ALA A 1 112 ? -15.754 -14.908 37.468 1.00 37.44 112 ALA A N 1
ATOM 861 C CA . ALA A 1 112 ? -15.427 -16.227 37.979 1.00 37.44 112 ALA A CA 1
ATOM 862 C C . ALA A 1 112 ? -16.346 -16.524 39.172 1.00 37.44 112 ALA A C 1
ATOM 864 O O . ALA A 1 112 ? -15.981 -16.298 40.321 1.00 37.44 112 ALA A O 1
ATOM 865 N N . PHE A 1 113 ? -17.553 -17.020 38.903 1.00 40.22 113 PHE A N 1
ATOM 866 C CA . PHE A 1 113 ? -18.271 -17.804 39.902 1.00 40.22 113 PHE A CA 1
ATOM 867 C C . PHE A 1 113 ? -17.702 -19.223 39.872 1.00 40.22 113 PHE A C 1
ATOM 869 O O . PHE A 1 113 ? -17.466 -19.781 38.798 1.00 40.22 113 PHE A O 1
ATOM 876 N N . GLY A 1 114 ? -17.411 -19.775 41.050 1.00 38.97 114 GLY A N 1
ATOM 877 C CA . GLY A 1 114 ? -16.776 -21.081 41.212 1.00 38.97 114 GLY A CA 1
ATOM 878 C C . GLY A 1 114 ? -17.300 -22.144 40.236 1.00 38.97 114 GLY A C 1
ATOM 879 O O . GLY A 1 114 ? -18.500 -22.295 40.038 1.00 38.97 114 GLY A O 1
ATOM 880 N N . ARG A 1 115 ? -16.358 -22.865 39.613 1.00 42.91 115 ARG A N 1
ATOM 881 C CA . ARG A 1 115 ? -16.513 -24.069 38.766 1.00 42.91 115 ARG A CA 1
ATOM 882 C C . ARG A 1 115 ? -17.515 -24.052 37.594 1.00 42.91 115 ARG A C 1
ATOM 884 O O . ARG A 1 115 ? -17.543 -25.034 36.857 1.00 42.91 115 ARG A O 1
ATOM 891 N N . ARG A 1 116 ? -18.261 -22.977 37.321 1.00 38.34 116 ARG A N 1
ATOM 892 C CA . ARG A 1 116 ? -19.111 -22.869 36.119 1.00 38.34 116 ARG A CA 1
ATOM 893 C C . ARG A 1 116 ? -19.016 -21.471 35.515 1.00 38.34 116 ARG A C 1
ATOM 895 O O . ARG A 1 116 ? -19.644 -20.528 35.982 1.00 38.34 116 ARG A O 1
ATOM 902 N N . GLY A 1 117 ? -18.215 -21.346 34.457 1.00 43.41 117 GLY A N 1
ATOM 903 C CA . GLY A 1 117 ? -18.122 -20.116 33.677 1.00 43.41 117 GLY A CA 1
ATOM 904 C C . GLY A 1 117 ? -19.396 -19.897 32.866 1.00 43.41 117 GLY A C 1
ATOM 905 O O . GLY A 1 117 ? -19.600 -20.556 31.851 1.00 43.41 117 GLY A O 1
ATOM 906 N N . LEU A 1 118 ? -20.247 -18.969 33.300 1.00 41.88 11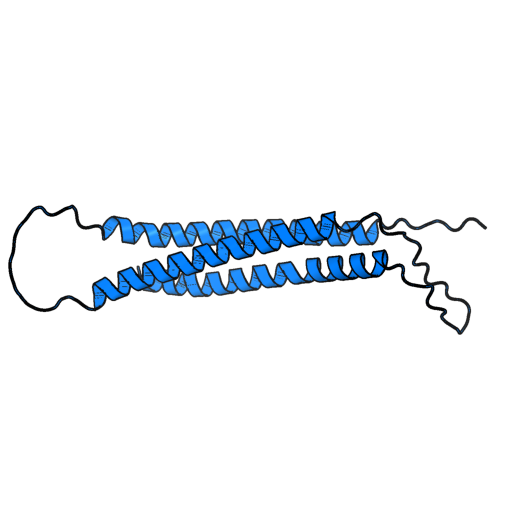8 LEU A N 1
ATOM 907 C CA . LEU A 1 118 ? -21.317 -18.432 32.464 1.00 41.88 118 LEU A CA 1
ATOM 908 C C . LEU A 1 118 ? -20.727 -17.323 31.588 1.00 41.88 118 LEU A C 1
ATOM 910 O O . LEU A 1 118 ? -20.347 -16.258 32.072 1.00 41.88 118 LEU A O 1
ATOM 914 N N . LEU A 1 119 ? -20.627 -17.596 30.286 1.00 46.28 119 LEU A N 1
ATOM 915 C CA . LEU A 1 119 ? -20.330 -16.599 29.262 1.00 46.28 119 LEU A CA 1
ATOM 916 C C . LEU A 1 119 ? -21.519 -15.631 29.187 1.00 46.28 119 LEU A C 1
ATOM 918 O O . LEU A 1 119 ? -22.508 -15.906 28.512 1.00 46.28 119 LEU A O 1
ATOM 922 N N . GLY A 1 120 ? -21.441 -14.515 29.917 1.00 42.00 120 GLY A N 1
ATOM 923 C CA . GLY A 1 120 ? -22.380 -13.404 29.769 1.00 42.00 120 GLY A CA 1
ATOM 924 C C . GLY A 1 120 ? -22.463 -12.979 28.300 1.00 42.00 120 GLY A C 1
ATOM 925 O O . GLY A 1 120 ? -21.436 -12.872 27.628 1.00 42.00 120 GLY A O 1
ATOM 926 N N . GLY A 1 121 ? -23.689 -12.815 27.795 1.00 42.66 121 GLY A N 1
ATOM 927 C CA . GLY A 1 121 ? -23.978 -12.610 26.376 1.00 42.66 121 GLY A CA 1
ATOM 928 C C . GLY A 1 121 ? -23.136 -11.495 25.755 1.00 42.66 121 GLY A C 1
ATOM 929 O O . GLY A 1 121 ? -23.206 -10.344 26.183 1.00 42.66 121 GLY A O 1
ATOM 930 N N . ARG A 1 122 ? -22.349 -11.846 24.731 1.00 51.59 122 ARG A N 1
ATOM 931 C CA . ARG A 1 122 ? -21.596 -10.886 23.914 1.00 51.59 122 ARG A CA 1
ATOM 932 C C . ARG A 1 122 ? -22.601 -9.987 23.197 1.00 51.59 122 ARG A C 1
ATOM 934 O O . ARG A 1 122 ? -23.408 -10.491 22.414 1.00 51.59 122 ARG A O 1
ATOM 941 N N . LYS A 1 123 ? -22.579 -8.672 23.438 1.00 55.72 123 LYS A N 1
ATOM 942 C CA . LYS A 1 123 ? -23.381 -7.753 22.621 1.00 55.72 123 LYS A CA 1
ATOM 943 C C . LYS A 1 123 ? -22.787 -7.727 21.212 1.00 55.72 123 LYS A C 1
ATOM 945 O O . LYS A 1 123 ? -21.579 -7.861 21.035 1.00 55.72 123 LYS A O 1
ATOM 950 N N . ARG A 1 124 ? -23.628 -7.530 20.192 1.00 53.88 124 ARG A N 1
ATOM 951 C CA . ARG A 1 124 ? -23.208 -7.441 18.778 1.00 53.88 124 ARG A CA 1
ATOM 952 C C . ARG A 1 124 ? -22.055 -6.444 18.565 1.00 53.88 124 ARG A C 1
ATOM 954 O O . ARG A 1 124 ? -21.149 -6.728 17.791 1.00 53.88 124 ARG A O 1
ATOM 961 N N . ASN A 1 125 ? -22.061 -5.343 19.319 1.00 57.25 125 ASN A N 1
ATOM 962 C CA . ASN A 1 125 ? -21.034 -4.298 19.276 1.00 57.25 125 ASN A CA 1
ATOM 963 C C . ASN A 1 125 ? -19.660 -4.771 19.793 1.00 57.25 125 ASN A C 1
ATOM 965 O O . ASN A 1 125 ? -18.631 -4.256 19.363 1.00 57.25 125 ASN A O 1
ATOM 969 N N . ASP A 1 126 ? -19.625 -5.771 20.678 1.00 59.56 126 ASP A N 1
ATOM 970 C CA . ASP A 1 126 ? -18.375 -6.315 21.219 1.00 59.56 126 ASP A CA 1
ATOM 971 C C . ASP A 1 126 ? -17.697 -7.238 20.195 1.00 59.56 126 ASP A C 1
ATOM 973 O O . ASP A 1 126 ? -16.477 -7.232 20.053 1.00 59.56 126 ASP A O 1
ATOM 977 N N . LEU A 1 127 ? -18.486 -8.002 19.426 1.00 64.75 127 LEU A N 1
ATOM 978 C CA . LEU A 1 127 ? -17.971 -8.843 18.338 1.00 64.75 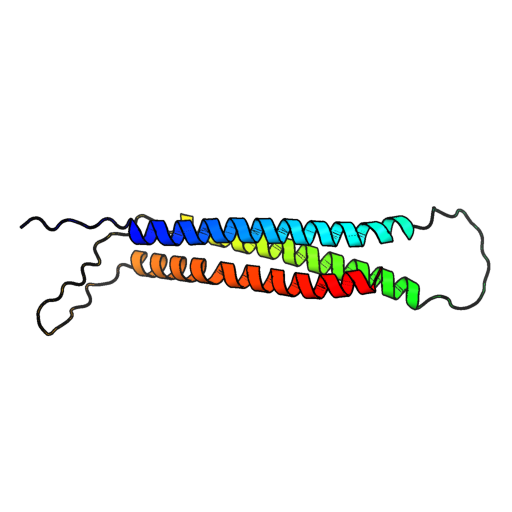127 LEU A CA 1
ATOM 979 C C . LEU A 1 127 ? -17.404 -8.000 17.189 1.00 64.75 127 LEU A C 1
ATOM 981 O O . LEU A 1 127 ? -16.346 -8.336 16.660 1.00 64.75 127 LEU A O 1
ATOM 985 N N . SER A 1 128 ? -18.070 -6.897 16.826 1.00 66.62 128 SER A N 1
ATOM 986 C CA . SER A 1 128 ? -17.563 -5.979 15.799 1.00 66.62 128 SER A CA 1
ATOM 987 C C . SER A 1 128 ? -16.283 -5.273 16.242 1.00 66.62 128 SER A C 1
ATOM 989 O O . SER A 1 128 ? -15.354 -5.168 15.450 1.00 66.62 128 SER A O 1
ATOM 991 N N . ALA A 1 129 ? -16.187 -4.852 17.508 1.00 68.50 129 ALA A N 1
ATOM 992 C CA . ALA A 1 129 ? -14.977 -4.223 18.038 1.00 68.50 129 ALA A CA 1
ATOM 993 C C . ALA A 1 129 ? -13.768 -5.175 18.022 1.00 68.50 129 ALA A C 1
ATOM 995 O O . ALA A 1 129 ? -12.678 -4.780 17.616 1.00 68.50 129 ALA A O 1
ATOM 996 N N . VAL A 1 130 ? -13.965 -6.442 18.406 1.00 73.19 130 VAL A N 1
ATOM 997 C CA . VAL A 1 130 ? -12.908 -7.469 18.348 1.00 73.19 130 VAL A CA 1
ATOM 998 C C . VAL A 1 130 ? -12.491 -7.761 16.905 1.00 73.19 130 VAL A C 1
ATOM 1000 O O . VAL A 1 130 ? -11.302 -7.895 16.633 1.00 73.19 130 VAL A O 1
ATOM 1003 N N . ALA A 1 131 ? -13.444 -7.828 15.970 1.00 76.44 131 ALA A N 1
ATOM 1004 C CA . ALA A 1 131 ? -13.135 -8.032 14.556 1.00 76.44 131 ALA A CA 1
ATOM 1005 C C . ALA A 1 131 ? -12.323 -6.866 13.965 1.00 76.44 131 ALA A C 1
ATOM 1007 O O . ALA A 1 131 ? -11.384 -7.100 13.206 1.00 76.44 131 ALA A O 1
ATOM 1008 N N . VAL A 1 132 ? -12.646 -5.623 14.339 1.00 76.06 132 VAL A N 1
ATOM 1009 C CA . VAL A 1 132 ? -11.885 -4.438 13.916 1.00 76.06 132 VAL A CA 1
ATOM 1010 C C . VAL A 1 132 ? -10.485 -4.412 14.536 1.00 76.06 132 VAL A C 1
ATOM 1012 O O . VAL A 1 132 ? -9.531 -4.147 13.809 1.00 76.06 132 VAL A O 1
ATOM 1015 N N . ASP A 1 133 ? -10.329 -4.732 15.827 1.00 77.06 133 ASP A N 1
ATOM 1016 C CA . ASP A 1 133 ? -9.002 -4.820 16.467 1.00 77.06 133 ASP A CA 1
ATOM 1017 C C . ASP A 1 133 ? -8.121 -5.874 15.783 1.00 77.06 133 ASP A C 1
ATOM 1019 O O . ASP A 1 133 ? -6.975 -5.605 15.425 1.00 77.06 133 ASP A O 1
ATOM 1023 N N . GLU A 1 134 ? -8.671 -7.059 15.518 1.00 80.69 134 GLU A N 1
ATOM 1024 C CA . GLU A 1 134 ? -7.942 -8.121 14.822 1.00 80.69 134 GLU A CA 1
ATOM 1025 C C . GLU A 1 134 ? -7.566 -7.714 13.392 1.00 80.69 134 GLU A C 1
ATOM 1027 O O . GLU A 1 134 ? -6.469 -8.019 12.920 1.00 80.69 134 GLU A O 1
ATOM 1032 N N . ARG A 1 135 ? -8.443 -6.979 12.700 1.00 83.81 135 ARG A N 1
ATOM 1033 C CA . ARG A 1 135 ? -8.142 -6.441 11.372 1.00 83.81 135 ARG A CA 1
ATOM 1034 C C . ARG A 1 135 ? -6.998 -5.430 11.427 1.00 83.81 135 ARG A C 1
ATOM 1036 O O . ARG A 1 135 ? -6.038 -5.582 10.678 1.00 83.81 135 ARG A O 1
ATOM 1043 N N . LEU A 1 136 ? -7.050 -4.473 12.356 1.00 83.75 136 LEU A N 1
ATOM 1044 C CA . LEU A 1 136 ? -5.995 -3.475 12.574 1.00 83.75 136 LEU A CA 1
ATOM 1045 C C . LEU A 1 136 ? -4.645 -4.106 12.924 1.00 83.75 136 LEU A C 1
ATOM 1047 O O . LEU A 1 136 ? -3.610 -3.584 12.529 1.00 83.75 136 LEU A O 1
ATOM 1051 N N . ARG A 1 137 ? -4.635 -5.247 13.619 1.00 83.75 137 ARG A N 1
ATOM 1052 C CA . ARG A 1 137 ? -3.402 -6.006 13.894 1.00 83.75 137 ARG A CA 1
ATOM 1053 C C . ARG A 1 137 ? -2.812 -6.674 12.655 1.00 83.75 137 ARG A C 1
ATOM 1055 O O . ARG A 1 137 ? -1.605 -6.903 12.600 1.00 83.75 137 ARG A O 1
ATOM 1062 N N . ARG A 1 138 ? -3.644 -7.027 11.672 1.00 87.88 138 ARG A N 1
ATOM 1063 C CA . ARG A 1 138 ? -3.220 -7.740 10.457 1.00 87.88 138 ARG A CA 1
ATOM 1064 C C . ARG A 1 138 ? -2.816 -6.799 9.332 1.00 87.88 138 ARG A C 1
ATOM 1066 O O . ARG A 1 138 ? -1.875 -7.127 8.615 1.00 87.88 138 ARG A O 1
ATOM 1073 N N . THR A 1 139 ? -3.466 -5.643 9.191 1.00 90.38 139 THR A N 1
ATOM 1074 C CA . THR A 1 139 ? -3.185 -4.689 8.104 1.00 90.38 139 THR A CA 1
ATOM 1075 C C . THR A 1 139 ? -1.707 -4.281 8.000 1.00 90.38 139 THR A C 1
ATOM 1077 O O . THR A 1 139 ? -1.196 -4.271 6.880 1.00 90.38 139 THR A O 1
ATOM 1080 N N . PRO A 1 140 ? -0.966 -4.030 9.101 1.00 90.75 140 PRO A N 1
ATOM 1081 C CA . PRO A 1 140 ? 0.467 -3.747 9.029 1.00 90.75 140 PRO A CA 1
ATOM 1082 C C . PRO A 1 140 ? 1.270 -4.810 8.273 1.00 90.75 140 PRO A C 1
ATOM 1084 O O . PRO A 1 140 ? 2.172 -4.468 7.517 1.00 90.75 140 PRO A O 1
ATOM 1087 N N . ARG A 1 141 ? 0.912 -6.095 8.408 1.00 91.31 141 ARG A N 1
ATOM 1088 C CA . ARG A 1 141 ? 1.595 -7.188 7.696 1.00 91.31 141 ARG A CA 1
ATOM 1089 C C . ARG A 1 141 ? 1.395 -7.103 6.187 1.00 91.31 141 ARG A C 1
ATOM 1091 O O . ARG A 1 141 ? 2.323 -7.393 5.452 1.00 91.31 141 ARG A O 1
ATOM 1098 N N . LEU A 1 142 ? 0.220 -6.663 5.733 1.00 92.88 142 LEU A N 1
ATOM 1099 C CA . LEU A 1 142 ? -0.046 -6.463 4.306 1.00 92.88 142 LEU A CA 1
ATOM 1100 C C . LEU A 1 142 ? 0.821 -5.336 3.735 1.00 92.88 142 LEU A C 1
ATOM 1102 O O . LEU A 1 142 ? 1.378 -5.481 2.653 1.00 92.88 142 LEU A O 1
ATOM 1106 N N . VAL A 1 143 ? 0.980 -4.236 4.479 1.00 92.56 143 VAL A N 1
ATOM 1107 C CA . VAL A 1 143 ? 1.860 -3.129 4.067 1.00 92.56 143 VAL A CA 1
ATOM 1108 C C . VAL A 1 143 ? 3.328 -3.562 4.064 1.00 92.56 143 VAL A C 1
ATOM 1110 O O . VAL A 1 143 ? 4.059 -3.202 3.147 1.00 92.56 143 VAL A O 1
ATOM 1113 N N . ILE A 1 144 ? 3.751 -4.381 5.031 1.00 92.31 144 ILE A N 1
ATOM 1114 C CA . ILE A 1 144 ? 5.095 -4.979 5.041 1.00 92.31 144 ILE A CA 1
ATOM 1115 C C . ILE A 1 144 ? 5.306 -5.865 3.807 1.00 92.31 144 ILE A C 1
ATOM 1117 O O . ILE A 1 144 ? 6.311 -5.700 3.130 1.00 92.31 144 ILE A O 1
ATOM 1121 N N . SER A 1 145 ? 4.352 -6.725 3.442 1.00 93.75 145 SER A N 1
ATOM 1122 C CA . SER A 1 145 ? 4.469 -7.534 2.220 1.00 93.75 145 SER A CA 1
ATOM 1123 C C . SER A 1 145 ? 4.548 -6.681 0.949 1.00 93.75 145 SER A C 1
ATOM 1125 O O . SER A 1 145 ? 5.301 -7.005 0.036 1.00 93.75 145 SER A O 1
ATOM 1127 N N . LEU A 1 146 ? 3.831 -5.554 0.883 1.00 92.25 146 LEU A N 1
ATOM 1128 C CA . LEU A 1 146 ? 3.980 -4.605 -0.227 1.00 92.25 146 LEU A CA 1
ATOM 1129 C C . LEU A 1 146 ? 5.371 -3.950 -0.231 1.00 92.25 146 LEU A C 1
ATOM 1131 O O . LEU A 1 146 ? 5.965 -3.780 -1.291 1.00 92.25 146 LEU A O 1
ATOM 1135 N N . LEU A 1 147 ? 5.930 -3.629 0.935 1.00 92.44 147 LEU A N 1
ATOM 1136 C CA . LEU A 1 147 ? 7.309 -3.146 1.054 1.00 92.44 147 LEU A CA 1
ATOM 1137 C C . LEU A 1 147 ? 8.343 -4.205 0.644 1.00 92.44 147 LEU A C 1
ATOM 1139 O O . LEU A 1 147 ? 9.360 -3.848 0.057 1.00 92.44 147 LEU A O 1
ATOM 1143 N N . GLU A 1 148 ? 8.102 -5.485 0.923 1.00 94.12 148 GLU A N 1
ATOM 1144 C CA . GLU A 1 148 ? 8.961 -6.591 0.480 1.00 94.12 148 GLU A CA 1
ATOM 1145 C C . GLU A 1 148 ? 8.955 -6.720 -1.045 1.00 94.12 148 GLU A C 1
ATOM 1147 O O . GLU A 1 148 ? 10.021 -6.794 -1.654 1.00 94.12 148 GLU A O 1
ATOM 1152 N N . VAL A 1 149 ? 7.776 -6.649 -1.673 1.00 91.81 149 VAL A N 1
ATOM 1153 C CA . VAL A 1 149 ? 7.664 -6.595 -3.139 1.00 91.81 149 VAL A CA 1
ATOM 1154 C C . VAL A 1 149 ? 8.417 -5.385 -3.691 1.00 91.81 149 VAL A C 1
ATOM 1156 O O . VAL A 1 149 ? 9.129 -5.520 -4.678 1.00 91.81 149 VAL A O 1
ATOM 1159 N N . ALA A 1 150 ? 8.346 -4.227 -3.027 1.00 89.81 150 ALA A N 1
ATOM 1160 C CA . ALA A 1 150 ? 9.101 -3.038 -3.427 1.00 89.81 150 ALA A CA 1
ATOM 1161 C C . ALA A 1 150 ? 10.616 -3.289 -3.477 1.00 89.81 150 ALA A C 1
ATOM 1163 O O . ALA A 1 150 ? 11.283 -2.782 -4.370 1.00 89.81 150 ALA A O 1
ATOM 1164 N N . THR A 1 151 ? 11.153 -4.086 -2.547 1.00 91.25 151 THR A N 1
ATOM 1165 C CA . THR A 1 151 ? 12.570 -4.481 -2.551 1.00 91.25 151 THR A CA 1
ATOM 1166 C C . THR A 1 151 ? 12.923 -5.311 -3.784 1.00 91.25 151 THR A C 1
ATOM 1168 O O . THR A 1 151 ? 13.966 -5.094 -4.383 1.00 91.25 151 THR A O 1
ATOM 1171 N N . ILE A 1 152 ? 12.043 -6.220 -4.205 1.00 90.12 152 ILE A N 1
ATOM 1172 C CA . ILE A 1 152 ? 12.251 -7.010 -5.430 1.00 90.12 152 ILE A CA 1
ATOM 1173 C C . ILE A 1 152 ? 12.199 -6.094 -6.662 1.00 90.12 152 ILE A C 1
ATOM 1175 O O . ILE A 1 152 ? 12.994 -6.231 -7.589 1.00 90.12 152 ILE A O 1
ATOM 1179 N N . LEU A 1 153 ? 11.283 -5.121 -6.668 1.00 88.94 153 LEU A N 1
ATOM 1180 C CA . LEU A 1 153 ? 11.194 -4.145 -7.753 1.00 88.94 153 LEU A CA 1
ATOM 1181 C C . LEU A 1 153 ? 12.410 -3.215 -7.800 1.00 88.94 153 LEU A C 1
ATOM 1183 O O . LEU A 1 153 ? 12.780 -2.791 -8.884 1.00 88.94 153 LEU A O 1
ATOM 1187 N N . GLU A 1 154 ? 13.057 -2.911 -6.673 1.00 90.06 154 GLU A N 1
ATOM 1188 C CA . GLU A 1 154 ? 14.314 -2.148 -6.662 1.00 90.06 154 GLU A CA 1
ATOM 1189 C C . GLU A 1 154 ? 15.422 -2.839 -7.453 1.00 90.06 154 GLU A C 1
ATOM 1191 O O . GLU A 1 154 ? 16.122 -2.166 -8.209 1.00 90.06 154 GLU A O 1
ATOM 1196 N N . GLU A 1 155 ? 15.553 -4.159 -7.316 1.00 87.94 155 GLU A N 1
ATOM 1197 C CA . GLU A 1 155 ? 16.506 -4.954 -8.098 1.00 87.94 155 GLU A CA 1
ATOM 1198 C C . GLU A 1 155 ? 16.155 -4.894 -9.591 1.00 87.94 155 GLU A C 1
ATOM 1200 O O . GLU A 1 155 ? 17.009 -4.579 -10.416 1.00 87.94 155 GLU A O 1
ATOM 1205 N N . ALA A 1 156 ? 14.873 -5.059 -9.936 1.00 85.31 156 ALA A N 1
ATOM 1206 C CA . ALA A 1 156 ? 14.412 -4.962 -11.321 1.00 85.31 156 ALA A CA 1
ATOM 1207 C C . ALA A 1 156 ? 14.612 -3.560 -11.932 1.00 85.31 156 ALA A C 1
ATOM 1209 O O . ALA A 1 156 ? 14.930 -3.438 -13.112 1.00 85.31 156 ALA A O 1
ATOM 1210 N N . VAL A 1 157 ? 14.435 -2.491 -11.147 1.00 85.00 157 VAL A N 1
ATOM 1211 C CA . VAL A 1 157 ? 14.713 -1.112 -11.578 1.00 85.00 157 VAL A CA 1
ATOM 1212 C C . VAL A 1 157 ? 16.212 -0.914 -11.798 1.00 85.00 157 VAL A C 1
ATOM 1214 O O . VAL A 1 157 ? 16.588 -0.267 -12.772 1.00 85.00 157 VAL A O 1
ATOM 1217 N N . ALA A 1 158 ? 17.062 -1.467 -10.927 1.00 84.88 158 ALA A N 1
ATOM 1218 C CA . ALA A 1 158 ? 18.514 -1.391 -11.074 1.00 84.88 158 ALA A CA 1
ATOM 1219 C C . ALA A 1 158 ? 19.010 -2.122 -12.334 1.00 84.88 158 ALA A C 1
ATOM 1221 O O . ALA A 1 158 ? 19.894 -1.608 -13.007 1.00 84.88 158 ALA A O 1
ATOM 1222 N N . ASP A 1 159 ? 18.404 -3.257 -12.695 1.00 81.88 159 ASP A N 1
ATOM 1223 C CA . ASP A 1 159 ? 18.738 -4.011 -13.915 1.00 81.88 159 ASP A CA 1
ATOM 1224 C C . ASP A 1 159 ? 18.359 -3.282 -15.221 1.00 81.88 159 ASP A C 1
ATOM 1226 O O . ASP A 1 159 ? 18.874 -3.605 -16.295 1.00 81.88 159 ASP A O 1
ATOM 1230 N N . LEU A 1 160 ? 17.434 -2.316 -15.155 1.00 75.25 160 LEU A N 1
ATOM 1231 C CA . LEU A 1 160 ? 17.001 -1.514 -16.304 1.00 75.25 160 LEU A CA 1
ATOM 1232 C C . LEU A 1 160 ? 17.844 -0.246 -16.530 1.00 75.25 160 LEU A C 1
ATOM 1234 O O . LEU A 1 160 ? 17.670 0.398 -17.571 1.00 75.25 160 LEU A O 1
ATOM 1238 N N . GLN A 1 161 ? 18.702 0.128 -15.574 1.00 68.50 161 GLN A N 1
ATOM 1239 C CA . GLN A 1 161 ? 19.570 1.315 -15.619 1.00 68.50 161 GLN A CA 1
ATOM 1240 C C . GLN A 1 161 ? 20.971 0.981 -16.143 1.00 68.50 161 GLN A C 1
ATOM 1242 O O . GLN A 1 161 ? 21.507 1.823 -16.904 1.00 68.50 161 GLN A O 1
#

Secondary structure (DSSP, 8-state):
-------THHHHHHHHHHHHHHHHHHHHHHHHHHHHHHHHHHHHHHH---------------HHHHHHHHHHHHHHHHHHHHHHHHHHHHHHHHHHHHHH-------------TT----PPPPHHHHHHHHHHHHHHHHHHHHHHHHHHHHHHHHHHHHT-

Radius of gyration: 26.44 Å; chains: 1; bounding box: 44×41×92 Å

pLDDT: mean 70.71, std 21.03, range [27.28, 95.94]

Sequence (161 aa):
MHFRTIKPHVMSASAQTNLSFLEDLVRAARSRFSALLDRLAEPQARSLPKPLGERRSRDINPGSRKHGLAGATEDLTAILTVMDRMVGELLLESKQSWASVGYVSGNVHKVAFGRRGLLGGRKRNDLSAVAVDERLRRTPRLVISLLEVATILEEAVADLQ